Protein AF-A0A8T7LYL8-F1 (afdb_monomer)

pLDDT: mean 77.2, std 14.33, range [41.78, 92.88]

Mean predicted aligned error: 16.52 Å

Secondary structure (DSSP, 8-state):
-----EEEE-TTT--EEEE-HHHHHHHHHTT--SPP-S-HHHHHHHHHHSS---S-----TT------EEEE-TTT--EEEESSPPPTTS----HHHHHHHHHHH------

Solvent-accessible surface area (backbone atoms only — not comparable to full-atom values): 7284 Å² total; per-residue (Å²): 131,90,63,64,72,39,78,45,63,14,76,84,78,65,48,76,36,76,48,38,31,70,59,51,51,53,28,60,76,69,69,48,84,73,76,81,58,54,35,70,64,60,51,48,52,44,48,75,69,47,97,71,68,90,71,90,73,100,71,77,91,80,66,74,81,78,65,64,38,81,45,60,14,71,85,79,66,47,82,36,72,38,84,55,84,87,54,96,89,56,86,48,58,37,72,70,56,42,55,53,52,47,69,75,73,51,93,79,83,83,132

Structure (mmCIF, N/CA/C/O backbone):
data_AF-A0A8T7LYL8-F1
#
_entry.id   AF-A0A8T7LYL8-F1
#
loop_
_atom_site.group_PDB
_atom_site.id
_atom_site.type_symbol
_atom_site.label_atom_id
_atom_site.label_alt_id
_atom_site.label_comp_id
_atom_site.label_asym_id
_atom_site.label_entity_id
_atom_site.label_seq_id
_atom_site.pdbx_PDB_ins_code
_atom_site.Cartn_x
_atom_site.Cartn_y
_atom_site.Cartn_z
_atom_site.occupancy
_atom_site.B_iso_or_equiv
_atom_site.auth_seq_id
_atom_site.auth_comp_id
_atom_site.auth_asym_id
_atom_site.auth_atom_id
_atom_site.pdbx_PDB_model_num
ATOM 1 N N . MET A 1 1 ? 27.681 -20.430 -1.159 1.00 57.41 1 MET A N 1
ATOM 2 C CA . MET A 1 1 ? 27.554 -19.773 -2.475 1.00 57.41 1 MET A CA 1
ATOM 3 C C . MET A 1 1 ? 28.310 -18.461 -2.403 1.00 57.41 1 MET A C 1
ATOM 5 O O . MET A 1 1 ? 28.04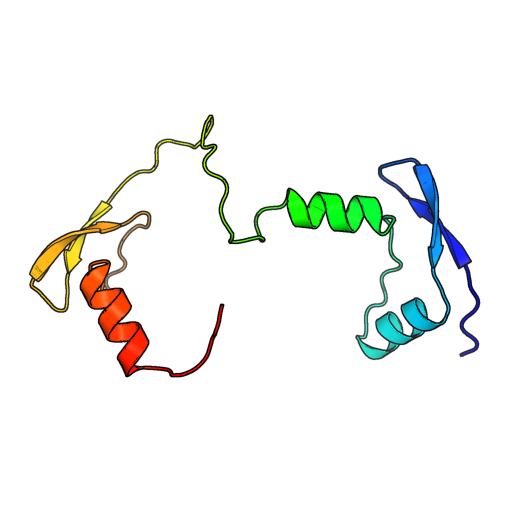7 -17.706 -1.479 1.00 57.41 1 MET A O 1
ATOM 9 N N . SER A 1 2 ? 29.275 -18.220 -3.289 1.00 69.81 2 SER A N 1
ATOM 10 C CA . SER A 1 2 ? 29.909 -16.905 -3.426 1.00 69.81 2 SER A CA 1
ATOM 11 C C . SER A 1 2 ? 28.918 -15.974 -4.119 1.00 69.81 2 SER A C 1
ATOM 13 O O . SER A 1 2 ? 28.571 -16.193 -5.278 1.00 69.81 2 SER A O 1
ATOM 15 N N . PHE A 1 3 ? 28.398 -14.996 -3.387 1.00 75.81 3 PHE A N 1
ATOM 16 C CA . PHE A 1 3 ? 27.557 -13.958 -3.964 1.00 75.81 3 PHE A CA 1
ATOM 17 C C . PHE A 1 3 ? 28.478 -12.851 -4.473 1.00 75.81 3 PHE A C 1
ATOM 19 O O . PHE A 1 3 ? 29.261 -12.296 -3.707 1.00 75.81 3 PHE A O 1
ATOM 26 N N . GLU A 1 4 ? 28.428 -12.579 -5.771 1.00 81.38 4 GLU A N 1
ATOM 27 C CA . GLU A 1 4 ? 29.231 -11.541 -6.421 1.00 81.38 4 GLU A CA 1
ATOM 28 C C . GLU A 1 4 ? 28.330 -10.382 -6.824 1.00 81.38 4 GLU A C 1
ATOM 30 O O . GLU A 1 4 ? 27.187 -10.592 -7.237 1.00 81.38 4 GLU A O 1
ATOM 35 N N . ASP A 1 5 ? 28.841 -9.158 -6.732 1.00 86.25 5 ASP A N 1
ATOM 36 C CA . ASP A 1 5 ? 28.095 -7.978 -7.147 1.00 86.25 5 ASP A CA 1
ATOM 37 C C . ASP A 1 5 ? 27.798 -8.044 -8.648 1.00 86.25 5 ASP A C 1
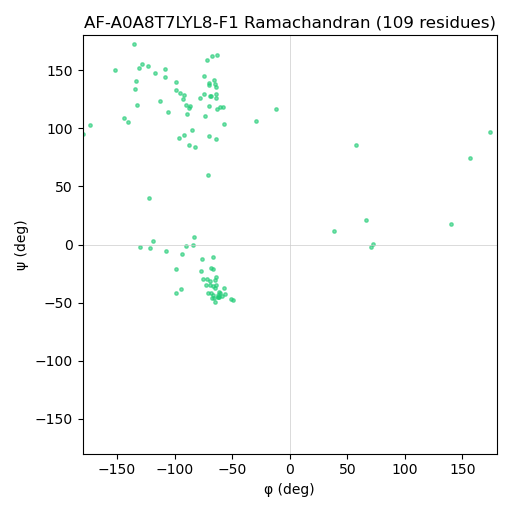ATOM 39 O O . ASP A 1 5 ? 28.698 -8.031 -9.489 1.00 86.25 5 ASP A O 1
ATOM 43 N N . LYS A 1 6 ? 26.512 -8.103 -8.997 1.00 85.81 6 LYS A N 1
ATOM 44 C CA . LYS A 1 6 ? 26.070 -8.222 -10.385 1.00 85.81 6 LYS A CA 1
ATOM 45 C C . LYS A 1 6 ? 25.357 -6.964 -10.833 1.00 85.81 6 LYS A C 1
ATOM 47 O O . LYS A 1 6 ?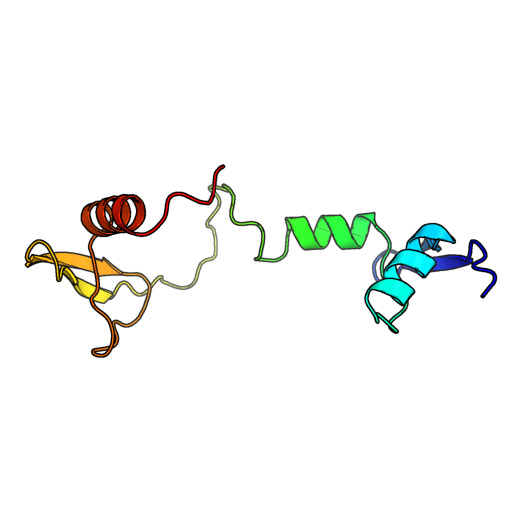 24.341 -6.582 -10.263 1.00 85.81 6 LYS A O 1
ATOM 52 N N . THR A 1 7 ? 25.821 -6.346 -11.906 1.00 88.56 7 THR A N 1
ATOM 53 C CA . THR A 1 7 ? 25.096 -5.254 -12.558 1.00 88.56 7 THR A CA 1
ATOM 54 C C . THR A 1 7 ? 23.948 -5.801 -13.407 1.00 88.56 7 THR A C 1
ATOM 56 O O . THR A 1 7 ? 24.130 -6.673 -14.256 1.00 88.56 7 THR A O 1
ATOM 59 N N . LEU A 1 8 ? 22.740 -5.295 -13.163 1.00 89.06 8 LEU A N 1
ATOM 60 C CA . LEU A 1 8 ? 21.509 -5.648 -13.869 1.00 89.06 8 LEU A CA 1
ATOM 61 C C . LEU A 1 8 ? 20.872 -4.400 -14.475 1.00 89.06 8 LEU A C 1
ATOM 63 O O . LEU A 1 8 ? 21.034 -3.296 -13.962 1.00 89.06 8 LEU A O 1
ATOM 67 N N . GLN A 1 9 ? 20.100 -4.577 -15.544 1.00 91.00 9 GLN A N 1
ATOM 68 C CA . GLN A 1 9 ? 19.374 -3.483 -16.178 1.00 91.00 9 GLN A CA 1
ATOM 69 C C . GLN A 1 9 ? 17.934 -3.412 -15.662 1.00 91.00 9 GLN A C 1
ATOM 71 O O . GLN A 1 9 ? 17.210 -4.409 -15.633 1.00 91.00 9 GLN A O 1
ATOM 76 N N . CYS A 1 10 ? 17.497 -2.223 -15.253 1.00 90.94 10 CYS A N 1
ATOM 77 C CA . CYS A 1 10 ? 16.118 -1.993 -14.851 1.00 90.94 10 CYS A CA 1
ATOM 78 C C . CYS A 1 10 ? 15.183 -2.100 -16.060 1.00 90.94 10 CYS A C 1
ATOM 80 O O . CYS A 1 10 ? 15.348 -1.379 -17.040 1.00 90.94 10 CYS A O 1
ATOM 82 N N . ARG A 1 11 ? 14.136 -2.924 -15.959 1.00 88.38 11 ARG A N 1
ATOM 83 C CA . ARG A 1 11 ? 13.139 -3.082 -17.029 1.00 88.38 11 ARG A CA 1
ATOM 84 C C . ARG A 1 11 ? 12.284 -1.830 -17.279 1.00 88.38 11 ARG A C 1
ATOM 86 O O . ARG A 1 11 ? 11.682 -1.727 -18.338 1.00 88.38 11 ARG A O 1
ATOM 93 N N . GLU A 1 12 ? 12.188 -0.910 -16.317 1.00 84.56 12 GLU A N 1
ATOM 94 C CA . GLU A 1 12 ? 11.308 0.267 -16.438 1.00 84.56 12 GLU A CA 1
ATOM 95 C C . GLU A 1 12 ? 12.036 1.537 -16.868 1.00 84.56 12 GLU A C 1
ATOM 97 O O . GLU A 1 12 ? 11.522 2.258 -17.714 1.00 84.56 12 GLU A O 1
ATOM 102 N N . CYS A 1 13 ? 13.228 1.808 -16.335 1.00 89.31 13 CYS A N 1
ATOM 103 C CA . CYS A 1 13 ? 13.997 3.000 -16.705 1.00 89.31 13 CYS A CA 1
ATOM 104 C C . CYS A 1 13 ? 15.228 2.703 -17.572 1.00 89.31 13 CYS A C 1
ATOM 106 O O . CYS A 1 13 ? 15.909 3.634 -17.983 1.00 89.31 13 CYS A O 1
ATOM 108 N N . GLY A 1 14 ? 15.563 1.431 -17.816 1.00 87.50 14 GLY A N 1
ATOM 109 C CA . GLY A 1 14 ? 16.751 1.043 -18.582 1.00 87.50 14 GLY A CA 1
ATOM 110 C C . GLY A 1 14 ? 18.087 1.287 -17.871 1.00 87.50 14 GLY A C 1
ATOM 111 O O . GLY A 1 14 ? 19.124 0.927 -18.422 1.00 87.50 14 GLY A O 1
ATOM 112 N N . ALA A 1 15 ? 18.082 1.861 -16.662 1.00 87.44 15 ALA A N 1
ATOM 113 C CA . ALA A 1 15 ? 19.294 2.145 -15.901 1.00 87.44 15 ALA A CA 1
ATOM 114 C C . ALA A 1 15 ? 19.955 0.862 -15.381 1.00 87.44 15 ALA A C 1
ATOM 116 O O . ALA A 1 15 ? 19.277 -0.045 -14.882 1.00 87.44 15 ALA A O 1
ATOM 117 N N . SER A 1 16 ? 21.283 0.818 -15.450 1.00 89.75 16 SER A N 1
ATOM 118 C CA . SER A 1 16 ? 22.092 -0.221 -14.817 1.00 89.75 16 SER A CA 1
ATOM 119 C C . SER A 1 16 ? 22.141 0.007 -13.307 1.00 89.75 16 SER A C 1
ATOM 121 O O . SER A 1 16 ? 22.445 1.108 -12.855 1.00 89.75 16 SER A O 1
ATOM 123 N N . PHE A 1 17 ? 21.848 -1.023 -12.519 1.00 89.69 17 PHE A N 1
ATOM 124 C CA . PHE A 1 17 ? 21.945 -0.992 -11.062 1.00 89.69 17 PHE A CA 1
ATOM 125 C C . PHE A 1 17 ? 22.718 -2.206 -10.548 1.00 89.69 17 PHE A C 1
ATOM 127 O O . PHE A 1 17 ? 22.713 -3.267 -11.171 1.00 89.69 17 PHE A O 1
ATOM 134 N N . THR A 1 18 ? 23.373 -2.053 -9.401 1.00 90.44 18 THR A N 1
ATOM 135 C CA . THR A 1 18 ? 24.180 -3.114 -8.792 1.00 90.44 18 THR A CA 1
ATOM 136 C C . THR A 1 18 ? 23.323 -3.959 -7.858 1.00 90.44 18 THR A C 1
ATOM 138 O O . THR A 1 18 ? 22.757 -3.452 -6.890 1.00 90.44 18 THR A O 1
ATOM 141 N N . TRP A 1 19 ? 23.223 -5.252 -8.147 1.00 87.88 19 TRP A N 1
ATOM 142 C CA . TRP A 1 19 ? 22.655 -6.262 -7.267 1.00 87.88 19 TRP A CA 1
ATOM 143 C C . TRP A 1 19 ? 23.775 -6.870 -6.430 1.00 87.88 19 TRP A C 1
ATOM 145 O O . TRP A 1 19 ? 24.500 -7.761 -6.878 1.00 87.88 19 TRP A O 1
ATOM 155 N N . THR A 1 20 ? 23.948 -6.314 -5.235 1.00 89.38 20 THR A N 1
ATOM 156 C CA . THR A 1 20 ? 25.091 -6.620 -4.378 1.00 89.38 20 THR A CA 1
ATOM 157 C C . THR A 1 20 ? 25.012 -8.013 -3.767 1.00 89.38 20 THR A C 1
ATOM 159 O O . THR A 1 20 ? 23.925 -8.586 -3.630 1.00 89.38 20 THR A O 1
ATOM 162 N N . ALA A 1 21 ? 26.162 -8.532 -3.344 1.00 86.50 21 ALA A N 1
ATOM 163 C CA . ALA A 1 21 ? 26.274 -9.804 -2.638 1.00 86.50 21 ALA A CA 1
ATOM 164 C C . ALA A 1 21 ? 25.309 -9.895 -1.438 1.00 86.50 21 ALA A C 1
ATOM 166 O O . ALA A 1 21 ? 24.531 -10.841 -1.337 1.00 86.50 21 ALA A O 1
ATOM 167 N N . GLY A 1 22 ? 25.256 -8.850 -0.602 1.00 84.94 22 GLY A N 1
ATOM 168 C CA . GLY A 1 22 ? 24.351 -8.799 0.553 1.00 84.94 22 GLY A CA 1
ATOM 169 C C . GLY A 1 22 ? 22.862 -8.787 0.184 1.00 84.94 22 GLY A C 1
ATOM 170 O O . GLY A 1 22 ? 22.025 -9.324 0.912 1.00 84.94 22 GLY A O 1
ATOM 171 N N . GLU A 1 23 ? 22.500 -8.221 -0.972 1.00 83.69 23 GLU A N 1
ATOM 172 C CA . GLU A 1 23 ? 21.116 -8.241 -1.456 1.00 83.69 23 GLU A CA 1
ATOM 173 C C . GLU A 1 23 ? 20.746 -9.631 -2.010 1.00 83.69 23 GLU A C 1
ATOM 175 O O . GLU A 1 23 ? 19.601 -10.059 -1.879 1.00 83.69 23 GLU A O 1
ATOM 180 N N . GLN A 1 24 ? 21.708 -10.385 -2.551 1.00 83.00 24 GLN A N 1
ATOM 181 C CA . GLN A 1 24 ? 21.519 -11.789 -2.938 1.00 83.00 24 GLN A CA 1
ATOM 182 C C . GLN A 1 24 ? 21.388 -12.712 -1.721 1.00 83.00 24 GLN A C 1
ATOM 184 O O . GLN A 1 24 ? 20.502 -13.568 -1.699 1.00 83.00 24 GLN A O 1
ATOM 189 N N . GLU A 1 25 ? 22.201 -12.499 -0.683 1.00 84.69 25 GLU A N 1
ATOM 190 C CA . GLU A 1 25 ? 22.100 -13.220 0.591 1.00 84.69 25 GLU A CA 1
ATOM 191 C C . GLU A 1 25 ? 20.724 -13.032 1.231 1.00 84.69 25 GLU A C 1
ATOM 193 O O . GLU A 1 25 ? 20.090 -14.0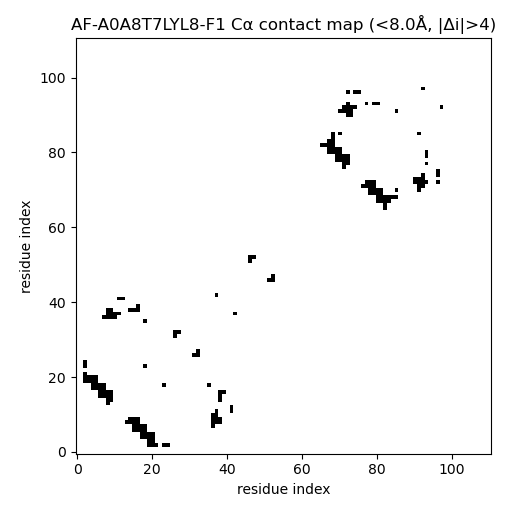01 1.655 1.00 84.69 25 GLU A O 1
ATOM 198 N N . PHE A 1 26 ? 20.213 -11.797 1.233 1.00 83.81 26 PHE A N 1
ATOM 199 C CA . PHE A 1 26 ? 18.873 -11.502 1.732 1.00 83.81 26 PHE A CA 1
ATOM 200 C C . PHE A 1 26 ? 17.786 -12.250 0.946 1.00 83.81 26 PHE A C 1
ATOM 202 O O . PHE A 1 26 ? 16.848 -12.790 1.538 1.00 83.81 26 PHE A O 1
ATOM 209 N N . TYR A 1 27 ? 17.905 -12.312 -0.384 1.00 84.12 27 TYR A N 1
ATOM 210 C CA . TYR A 1 27 ? 16.952 -13.033 -1.232 1.00 84.12 27 TYR A CA 1
ATOM 211 C C . TYR A 1 27 ? 17.011 -14.543 -0.975 1.00 84.12 27 TYR A C 1
ATOM 213 O O . TYR A 1 27 ? 15.963 -15.165 -0.790 1.00 84.12 27 TYR A O 1
ATOM 221 N N . ALA A 1 28 ? 18.213 -15.113 -0.857 1.00 82.38 28 ALA A N 1
ATOM 222 C CA . ALA A 1 28 ? 18.412 -16.521 -0.526 1.00 82.38 28 ALA A CA 1
ATOM 223 C C . ALA A 1 28 ? 17.825 -16.880 0.851 1.00 82.38 28 ALA A C 1
ATOM 225 O O . ALA A 1 28 ? 17.088 -17.859 0.965 1.00 82.38 28 ALA A O 1
ATOM 226 N N . GLN A 1 29 ? 18.061 -16.056 1.880 1.00 82.44 29 GLN A N 1
ATOM 227 C CA . GLN A 1 29 ? 17.507 -16.269 3.224 1.00 82.44 29 GLN A CA 1
ATOM 228 C C . GLN A 1 29 ? 15.978 -16.187 3.264 1.00 82.44 29 GLN A C 1
ATOM 230 O O . GLN A 1 29 ? 15.334 -16.892 4.038 1.00 82.44 29 GLN A O 1
ATOM 235 N N . LYS A 1 30 ? 15.377 -15.320 2.444 1.00 82.25 30 LYS A N 1
ATOM 236 C CA . LYS A 1 30 ? 13.918 -15.171 2.363 1.00 82.25 30 LYS A CA 1
ATOM 237 C C . LYS A 1 30 ? 13.254 -16.194 1.434 1.00 82.25 30 LYS A C 1
ATOM 239 O O . LYS A 1 30 ? 12.035 -16.149 1.288 1.00 82.25 30 LYS A O 1
ATOM 244 N N . GLY A 1 31 ? 14.021 -17.089 0.803 1.00 81.62 31 GLY A N 1
ATOM 245 C CA . GLY A 1 31 ? 13.508 -18.033 -0.195 1.00 81.62 31 GLY A CA 1
ATOM 246 C C . GLY A 1 31 ? 13.018 -17.351 -1.479 1.00 81.62 31 GLY A C 1
ATOM 247 O O . GLY A 1 31 ? 12.208 -17.912 -2.216 1.00 81.62 31 GLY A O 1
ATOM 248 N N . LEU A 1 32 ? 13.471 -16.124 -1.750 1.00 79.88 32 LEU A N 1
ATOM 249 C CA . LEU A 1 32 ? 13.123 -15.368 -2.947 1.00 79.88 32 LEU A CA 1
ATOM 250 C C . LEU A 1 32 ? 14.058 -15.770 -4.089 1.00 79.88 32 LEU A C 1
ATOM 252 O O . LEU A 1 32 ? 15.165 -15.263 -4.225 1.00 79.88 32 LEU A O 1
ATOM 256 N N . VAL A 1 33 ? 13.565 -16.658 -4.948 1.00 76.44 33 VAL A N 1
ATOM 257 C CA . VAL A 1 33 ? 14.274 -17.124 -6.154 1.00 76.44 33 VAL A CA 1
ATOM 258 C C . VAL A 1 33 ? 14.256 -16.109 -7.305 1.00 76.44 33 VAL A C 1
ATOM 260 O O . VAL A 1 33 ? 14.975 -16.259 -8.288 1.00 76.44 33 VAL A O 1
ATOM 263 N N . ASN A 1 34 ? 13.421 -15.071 -7.202 1.00 81.50 34 ASN A N 1
ATOM 264 C CA . ASN A 1 34 ? 13.220 -14.093 -8.266 1.00 81.50 34 ASN A CA 1
ATOM 265 C C . ASN A 1 34 ? 14.232 -12.951 -8.172 1.00 81.50 34 ASN A C 1
ATOM 267 O O . ASN A 1 34 ? 14.205 -12.173 -7.223 1.00 81.50 34 ASN A O 1
ATOM 271 N N . ILE A 1 35 ? 15.067 -12.812 -9.198 1.00 81.38 35 ILE A N 1
ATOM 272 C CA . ILE A 1 35 ? 16.043 -11.725 -9.325 1.00 81.38 35 ILE A CA 1
ATOM 273 C C . ILE A 1 35 ? 15.312 -10.374 -9.461 1.00 81.38 35 ILE A C 1
ATOM 275 O O . ILE A 1 35 ? 14.331 -10.288 -10.213 1.00 81.38 35 ILE A O 1
ATOM 279 N N . PRO A 1 36 ? 15.772 -9.292 -8.799 1.00 83.75 36 PRO A N 1
ATOM 280 C CA . PRO A 1 36 ? 15.157 -7.979 -8.946 1.00 83.75 36 PRO A CA 1
ATOM 281 C C . PRO A 1 36 ? 15.170 -7.524 -10.412 1.00 83.75 36 PRO A C 1
ATOM 283 O O . PRO A 1 36 ? 16.224 -7.328 -11.003 1.00 83.75 36 PRO A O 1
ATOM 286 N N . SER A 1 37 ? 13.996 -7.308 -11.011 1.00 85.19 37 SER A N 1
ATOM 287 C CA . SER A 1 37 ? 13.887 -6.800 -12.395 1.00 85.19 37 SER A CA 1
ATOM 288 C C . SER A 1 37 ? 13.840 -5.268 -12.486 1.00 85.19 37 SER A C 1
ATOM 290 O O . SER A 1 37 ? 13.711 -4.701 -13.572 1.00 85.19 37 SER A O 1
ATOM 292 N N . ARG A 1 38 ? 13.866 -4.581 -11.340 1.00 88.75 38 ARG A N 1
ATOM 293 C CA . ARG A 1 38 ? 13.748 -3.123 -11.220 1.00 88.75 38 ARG A CA 1
ATOM 294 C C . ARG A 1 38 ? 14.815 -2.589 -10.272 1.00 88.75 38 ARG A C 1
ATOM 296 O O . ARG A 1 38 ? 15.039 -3.175 -9.206 1.00 88.75 38 ARG A O 1
ATOM 303 N N . CYS A 1 39 ? 15.389 -1.440 -10.617 1.00 89.44 39 CYS A N 1
ATOM 304 C CA . CYS A 1 39 ? 16.298 -0.725 -9.730 1.00 89.44 39 CYS A CA 1
ATOM 305 C C . CYS A 1 39 ? 15.583 -0.268 -8.448 1.00 89.44 39 CYS A C 1
ATOM 307 O O . CYS A 1 39 ? 14.348 -0.233 -8.360 1.00 89.44 39 CYS A O 1
ATOM 309 N N . THR A 1 40 ? 16.377 0.065 -7.436 1.00 84.44 40 THR A N 1
ATOM 310 C CA . THR A 1 40 ? 15.904 0.550 -6.136 1.00 84.44 40 THR A CA 1
ATOM 311 C C . THR A 1 40 ? 15.031 1.794 -6.275 1.00 84.44 40 THR A C 1
ATOM 313 O O . THR A 1 40 ? 14.010 1.873 -5.597 1.00 84.44 40 THR A O 1
ATOM 316 N N . ASP A 1 41 ? 15.348 2.708 -7.193 1.00 84.81 41 ASP A N 1
ATOM 317 C CA . ASP A 1 41 ? 14.561 3.923 -7.427 1.00 84.81 41 ASP A CA 1
ATOM 318 C C . ASP A 1 41 ? 13.187 3.625 -8.023 1.00 84.81 41 ASP A C 1
ATOM 320 O O . ASP A 1 41 ? 12.185 4.093 -7.492 1.00 84.81 41 ASP A O 1
ATOM 324 N N . CYS A 1 42 ? 13.091 2.762 -9.041 1.00 86.19 42 CYS A N 1
ATOM 325 C CA . CYS A 1 42 ? 11.794 2.337 -9.582 1.00 86.19 42 CYS A CA 1
ATOM 326 C C . CYS A 1 42 ? 10.979 1.536 -8.552 1.00 86.19 42 CYS A C 1
ATOM 328 O O . CYS A 1 42 ? 9.762 1.702 -8.457 1.00 86.19 42 CYS A O 1
ATOM 330 N N . ARG A 1 43 ? 11.633 0.696 -7.732 1.00 82.50 43 ARG A N 1
ATOM 331 C CA . ARG A 1 43 ? 10.977 -0.005 -6.612 1.00 82.50 43 ARG A CA 1
ATOM 332 C C . ARG A 1 43 ? 10.435 0.982 -5.572 1.00 82.50 43 ARG A C 1
ATOM 334 O O . ARG A 1 43 ? 9.294 0.829 -5.137 1.00 82.50 43 ARG A O 1
ATOM 341 N N . LYS A 1 44 ? 11.220 1.998 -5.195 1.00 81.62 44 LYS A N 1
ATOM 342 C CA . LYS A 1 44 ? 10.819 3.061 -4.260 1.00 81.62 44 LYS A CA 1
ATOM 343 C C . LYS A 1 44 ? 9.695 3.915 -4.837 1.00 81.62 44 LYS A C 1
ATOM 345 O O . LYS A 1 44 ? 8.676 4.063 -4.177 1.00 81.62 44 LYS A O 1
ATOM 350 N N . ALA A 1 45 ? 9.828 4.391 -6.073 1.00 80.06 45 ALA A N 1
ATOM 351 C CA . ALA A 1 45 ? 8.815 5.187 -6.757 1.00 80.06 45 ALA A CA 1
ATOM 352 C C . ALA A 1 45 ? 7.474 4.450 -6.815 1.00 80.06 45 ALA A C 1
ATOM 354 O O . ALA A 1 45 ? 6.440 5.035 -6.512 1.00 80.06 45 ALA A O 1
ATOM 355 N N . ARG A 1 46 ? 7.484 3.142 -7.104 1.00 73.69 46 ARG A N 1
ATOM 356 C CA . ARG A 1 46 ? 6.268 2.323 -7.097 1.00 73.69 46 ARG A CA 1
ATOM 357 C C . ARG A 1 46 ? 5.728 2.042 -5.700 1.00 73.69 46 ARG A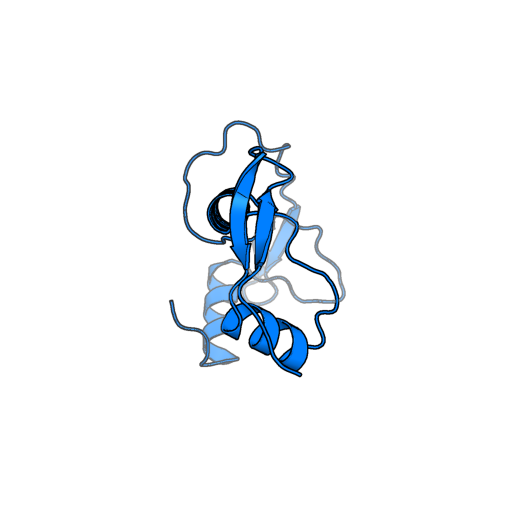 C 1
ATOM 359 O O . ARG A 1 46 ? 4.524 1.893 -5.549 1.00 73.69 46 ARG A O 1
ATOM 366 N N . ARG A 1 47 ? 6.575 1.977 -4.674 1.00 69.69 47 ARG A N 1
ATOM 367 C CA . ARG A 1 47 ? 6.103 1.937 -3.283 1.00 69.69 47 ARG A CA 1
ATOM 368 C C . ARG A 1 47 ? 5.430 3.256 -2.892 1.00 69.69 47 ARG A C 1
ATOM 370 O O . ARG A 1 47 ? 4.441 3.224 -2.169 1.00 69.69 47 ARG A O 1
ATOM 377 N N . SER A 1 48 ? 5.932 4.381 -3.398 1.00 60.16 48 SER A N 1
ATOM 378 C CA . SER A 1 48 ? 5.352 5.709 -3.180 1.00 60.16 48 SER A CA 1
ATOM 379 C C . SER A 1 48 ? 4.047 5.924 -3.953 1.00 60.16 48 SER A C 1
ATOM 381 O O . SER A 1 48 ? 3.149 6.582 -3.442 1.00 60.16 48 SER A O 1
ATOM 383 N N . THR A 1 49 ? 3.909 5.367 -5.161 1.00 59.44 49 THR A N 1
ATOM 384 C CA . THR A 1 49 ? 2.716 5.555 -6.015 1.00 59.44 49 THR A CA 1
ATOM 385 C C . THR A 1 49 ? 1.709 4.407 -5.951 1.00 59.44 49 THR A C 1
ATOM 387 O O . THR A 1 49 ? 0.541 4.579 -6.287 1.00 59.44 49 THR A O 1
ATOM 390 N N . GLY A 1 50 ? 2.130 3.220 -5.526 1.00 51.97 50 GLY A N 1
ATOM 391 C CA . GLY A 1 50 ? 1.316 2.015 -5.509 1.00 51.97 50 GLY A CA 1
ATOM 392 C C . GLY A 1 50 ? 0.684 1.779 -4.150 1.00 51.97 50 GLY A C 1
ATOM 393 O O . GLY A 1 50 ? 1.292 1.107 -3.329 1.00 51.97 50 GLY A O 1
ATOM 394 N N . ASN A 1 51 ? -0.532 2.301 -3.953 1.00 56.75 51 ASN A N 1
ATOM 395 C CA . ASN A 1 51 ? -1.679 1.750 -3.200 1.00 56.75 51 ASN A CA 1
ATOM 396 C C . ASN A 1 51 ? -1.481 0.986 -1.864 1.00 56.75 51 ASN A C 1
ATOM 398 O O . ASN A 1 51 ? -2.437 0.393 -1.371 1.00 56.75 51 ASN A O 1
ATOM 402 N N . PHE A 1 52 ? -0.305 1.012 -1.242 1.00 53.62 52 PHE A N 1
ATOM 403 C CA . PHE A 1 52 ? -0.004 0.351 0.033 1.00 53.62 52 PHE A CA 1
ATOM 404 C C . PHE A 1 52 ? 0.674 1.282 1.045 1.00 53.62 52 PHE A C 1
ATOM 406 O O . PHE A 1 52 ? 0.902 0.885 2.185 1.00 53.62 52 PHE A O 1
ATOM 413 N N . ALA A 1 53 ? 0.947 2.535 0.670 1.00 52.91 53 ALA A N 1
ATOM 414 C CA . ALA A 1 53 ? 1.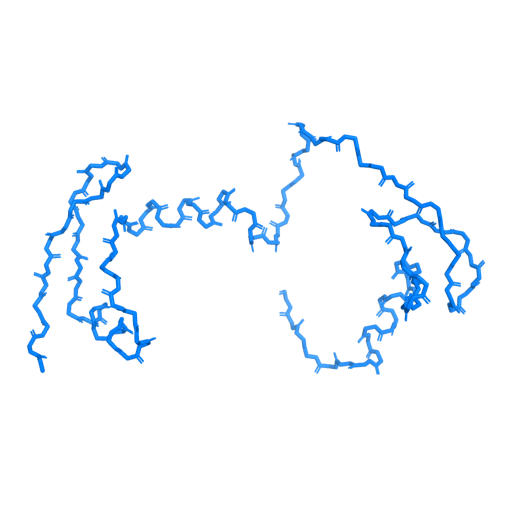279 3.596 1.610 1.00 52.91 53 ALA A CA 1
ATOM 415 C C . ALA A 1 53 ? -0.020 4.254 2.096 1.00 52.91 53 ALA A C 1
ATOM 417 O O . ALA A 1 53 ? -0.510 5.241 1.548 1.00 52.91 53 ALA A O 1
ATOM 418 N N . SER A 1 54 ? -0.612 3.668 3.134 1.00 63.62 54 SER A N 1
ATOM 419 C CA . SER A 1 54 ? -1.511 4.408 4.010 1.00 63.62 54 SER A CA 1
ATOM 420 C C . SER A 1 54 ? -0.708 5.502 4.708 1.00 63.62 54 SER A C 1
ATOM 422 O O . SER A 1 54 ? -0.160 5.254 5.772 1.00 63.62 54 SER A O 1
ATOM 424 N N . SER A 1 55 ? -0.645 6.698 4.126 1.00 60.16 55 SER A N 1
ATOM 425 C CA . SER A 1 55 ? -0.370 7.929 4.874 1.00 60.16 55 SER A CA 1
ATOM 426 C C . SER A 1 55 ? -0.521 9.152 3.972 1.00 60.16 55 SER A C 1
ATOM 428 O O . SER A 1 55 ? 0.362 9.477 3.189 1.00 60.16 55 SER A O 1
ATOM 430 N N . ASN A 1 56 ? -1.653 9.834 4.140 1.00 62.25 56 ASN A N 1
ATOM 431 C CA . ASN A 1 56 ? -1.793 11.278 3.974 1.00 62.25 56 ASN A CA 1
ATOM 432 C C . ASN A 1 56 ? -1.396 11.878 2.605 1.00 62.25 56 ASN A C 1
ATOM 434 O O . ASN A 1 56 ? -0.306 12.406 2.416 1.00 62.25 56 ASN A O 1
ATOM 438 N N . SER A 1 57 ? -2.325 11.873 1.647 1.00 48.72 57 SER A N 1
ATOM 439 C CA . SER A 1 57 ? -2.305 12.845 0.548 1.00 48.72 57 SER A CA 1
ATOM 440 C C . SER A 1 57 ? -3.730 13.225 0.177 1.00 48.72 57 SER A C 1
ATOM 442 O O . SER A 1 57 ? -4.533 12.431 -0.320 1.00 48.72 57 SER A O 1
ATOM 444 N N . SER A 1 58 ? -4.042 14.460 0.532 1.00 55.56 58 SER A N 1
ATOM 445 C CA . SER A 1 58 ? -5.240 15.230 0.246 1.00 55.56 58 SER A CA 1
ATOM 446 C C . SER A 1 58 ? -5.298 15.620 -1.231 1.00 55.56 58 SER A C 1
ATOM 448 O O . SER A 1 58 ? -5.341 16.797 -1.552 1.00 55.56 58 SER A O 1
ATOM 450 N N . ASP A 1 59 ? -5.304 14.637 -2.129 1.00 50.84 59 ASP A N 1
ATOM 451 C CA . ASP A 1 59 ? -5.632 14.874 -3.533 1.00 50.84 59 ASP A CA 1
ATOM 452 C C . ASP A 1 59 ? -6.474 13.704 -4.052 1.00 50.84 59 ASP A C 1
ATOM 454 O O . ASP A 1 59 ? -6.033 12.558 -4.155 1.00 50.84 59 ASP A O 1
ATOM 458 N N . ARG A 1 60 ? -7.775 13.951 -4.215 1.00 52.59 60 ARG A N 1
ATOM 459 C CA . ARG A 1 60 ? -8.790 12.941 -4.568 1.00 52.59 60 ARG A CA 1
ATOM 460 C C . ARG A 1 60 ? -9.511 13.336 -5.853 1.00 52.59 60 ARG A C 1
ATOM 462 O O . ARG A 1 60 ? -10.715 13.120 -5.975 1.00 52.59 60 ARG A O 1
ATOM 469 N N . SER A 1 61 ? -8.766 13.863 -6.810 1.00 55.00 61 SER A N 1
ATOM 470 C CA . SER A 1 61 ? -9.247 14.201 -8.147 1.00 55.00 61 SER A CA 1
ATOM 471 C C . SER A 1 61 ? -9.240 12.939 -9.018 1.00 55.00 61 SER A C 1
ATOM 473 O O . SER A 1 61 ? -8.265 12.647 -9.697 1.00 55.00 61 SER A O 1
ATOM 475 N N . GLY A 1 62 ? -10.294 12.121 -8.929 1.00 56.31 62 GLY A N 1
ATOM 476 C CA . GLY A 1 62 ? -10.458 10.942 -9.802 1.00 56.31 62 GLY A CA 1
ATOM 477 C C . GLY A 1 62 ? -10.999 9.676 -9.137 1.00 56.31 62 GLY A C 1
ATOM 478 O O . GLY A 1 62 ? -10.841 8.577 -9.665 1.00 56.31 62 GLY A O 1
ATOM 479 N N . ARG A 1 63 ? -11.616 9.778 -7.956 1.00 53.72 63 ARG A N 1
ATOM 480 C CA . ARG A 1 63 ? -12.154 8.601 -7.273 1.00 53.72 63 ARG A CA 1
ATOM 481 C C . ARG A 1 63 ? -13.595 8.359 -7.710 1.00 53.72 63 ARG A C 1
ATOM 483 O O . ARG A 1 63 ? -14.462 9.126 -7.312 1.00 53.72 63 ARG A O 1
ATOM 490 N N . SER A 1 64 ? -13.806 7.258 -8.438 1.00 57.72 64 SER A N 1
ATOM 491 C CA . SER A 1 64 ? -15.030 6.440 -8.421 1.00 57.72 64 SER A CA 1
ATOM 492 C C . SER A 1 64 ? -15.941 6.830 -7.259 1.00 57.72 64 SER A C 1
ATOM 494 O O . SER A 1 64 ? -15.520 6.684 -6.104 1.00 57.72 64 SER A O 1
ATOM 496 N N . GLU A 1 65 ? -17.138 7.324 -7.584 1.00 59.62 65 GLU A N 1
ATOM 497 C CA . GLU A 1 65 ? -18.239 7.650 -6.672 1.00 59.62 65 GLU A CA 1
ATOM 498 C C . GLU A 1 65 ? -18.176 6.722 -5.450 1.00 59.62 65 GLU A C 1
ATOM 500 O O . GLU A 1 65 ? -18.378 5.510 -5.563 1.00 59.62 65 GLU A O 1
ATOM 505 N N . ARG A 1 66 ? -17.751 7.232 -4.286 1.00 68.94 66 ARG A N 1
ATOM 506 C CA . ARG A 1 66 ? -17.676 6.400 -3.078 1.00 68.94 66 ARG A CA 1
ATOM 507 C C . ARG A 1 66 ? -19.105 6.111 -2.659 1.00 68.94 66 ARG A C 1
ATOM 509 O O . ARG A 1 66 ? -19.677 6.901 -1.912 1.00 68.94 66 ARG A O 1
ATOM 516 N N . VAL A 1 67 ? -19.659 4.992 -3.111 1.00 78.12 67 VAL A N 1
ATOM 517 C CA . VAL A 1 67 ? -20.962 4.537 -2.636 1.00 78.12 67 VAL A CA 1
ATOM 518 C C . VAL A 1 67 ? -20.849 4.316 -1.132 1.00 78.12 67 VAL A C 1
ATOM 520 O O . VAL A 1 67 ? -20.002 3.579 -0.626 1.00 78.12 67 VAL A O 1
ATOM 523 N N . ARG A 1 68 ? -21.651 5.088 -0.417 1.00 86.56 68 ARG A N 1
ATOM 524 C CA . ARG A 1 68 ? -21.658 5.211 1.029 1.00 86.56 68 ARG A CA 1
ATOM 525 C C . ARG A 1 68 ? -22.893 4.462 1.522 1.00 86.56 68 ARG A C 1
ATOM 527 O O . ARG A 1 68 ? -24.007 4.867 1.212 1.00 86.56 68 ARG A O 1
ATOM 534 N N . HIS A 1 69 ? -22.703 3.365 2.254 1.00 86.62 69 HIS A N 1
ATOM 535 C CA . HIS A 1 69 ? -23.812 2.524 2.709 1.00 86.62 69 HIS A CA 1
ATOM 536 C C . HIS A 1 69 ? -24.279 2.950 4.106 1.00 86.62 69 HIS A C 1
ATOM 538 O O . HIS A 1 69 ? -23.445 3.007 5.020 1.00 86.62 69 HIS A O 1
ATOM 544 N N . PRO A 1 70 ? -25.575 3.262 4.296 1.00 89.75 70 PRO A N 1
ATOM 545 C CA . PRO A 1 70 ? -26.125 3.555 5.611 1.00 89.75 70 PRO A CA 1
ATOM 546 C C . PRO A 1 70 ? -26.183 2.278 6.453 1.00 89.75 70 PRO A C 1
ATOM 548 O O . PRO A 1 70 ? -26.556 1.209 5.973 1.00 89.75 70 PRO A O 1
ATOM 551 N N . VAL A 1 71 ? -25.797 2.390 7.718 1.00 91.25 71 VAL A N 1
ATOM 552 C CA . VAL A 1 71 ? -25.751 1.277 8.666 1.00 91.25 71 VAL A CA 1
ATOM 553 C C . VAL A 1 71 ? -25.950 1.793 10.085 1.00 91.25 71 VAL A C 1
ATOM 555 O O . VAL A 1 71 ? -25.576 2.919 10.411 1.00 91.25 71 VAL A O 1
ATOM 558 N N . THR A 1 72 ? -26.532 0.968 10.945 1.00 92.88 72 THR A N 1
ATOM 559 C CA . THR A 1 72 ? -26.720 1.282 12.363 1.00 92.88 72 THR A CA 1
ATOM 560 C C . THR A 1 72 ? -25.529 0.773 13.171 1.00 92.88 72 THR A C 1
ATOM 562 O O . THR A 1 72 ? -25.146 -0.389 13.054 1.00 92.88 72 THR A O 1
ATOM 565 N N . CYS A 1 73 ? -24.933 1.636 13.996 1.00 91.81 73 CYS A N 1
ATOM 566 C CA . CYS A 1 73 ? -23.834 1.254 14.879 1.00 91.81 73 CYS A CA 1
ATOM 567 C C . CYS A 1 73 ? -24.302 0.224 15.918 1.00 91.81 73 CYS A C 1
ATOM 569 O O . CYS A 1 73 ? -25.222 0.500 16.686 1.00 91.81 73 CYS A O 1
ATOM 571 N N . ALA A 1 74 ? -23.611 -0.912 16.014 1.00 90.69 74 ALA A N 1
ATOM 572 C CA . ALA A 1 74 ? -23.948 -1.985 16.948 1.00 90.69 74 ALA A CA 1
ATOM 573 C C . ALA A 1 74 ? -23.716 -1.620 18.430 1.00 90.69 74 ALA A C 1
ATOM 575 O O . ALA A 1 74 ? -24.289 -2.249 19.310 1.00 90.69 74 ALA A O 1
ATOM 576 N N . SER A 1 75 ? -22.883 -0.611 18.720 1.00 89.75 75 SER A N 1
ATOM 577 C CA . SER A 1 75 ? -22.563 -0.197 20.098 1.00 89.75 75 SER A CA 1
ATOM 578 C C . SER A 1 75 ? -23.444 0.944 20.612 1.00 89.75 75 SER A C 1
ATOM 580 O O . SER A 1 75 ? -23.803 0.947 21.784 1.00 89.75 75 SER A O 1
ATOM 582 N N . CYS A 1 76 ? -23.780 1.923 19.766 1.00 91.75 76 CYS A N 1
ATOM 583 C CA . CYS A 1 76 ? -24.498 3.129 20.195 1.00 91.75 76 CYS A CA 1
ATOM 584 C C . CYS A 1 76 ? -25.840 3.355 19.488 1.00 91.75 76 CYS A C 1
ATOM 586 O O . CYS A 1 76 ? -26.514 4.336 19.786 1.00 91.75 76 CYS A O 1
ATOM 588 N N . GLY A 1 77 ? -26.214 2.509 18.522 1.00 90.00 77 GLY A N 1
ATOM 589 C CA . GLY A 1 77 ? -27.496 2.592 17.812 1.00 90.00 77 GLY A CA 1
ATOM 590 C C . GLY A 1 77 ? -27.633 3.757 16.825 1.00 90.00 77 GLY A C 1
ATOM 591 O O . GLY A 1 77 ? -28.670 3.895 16.184 1.00 90.00 77 GLY A O 1
ATOM 592 N N . L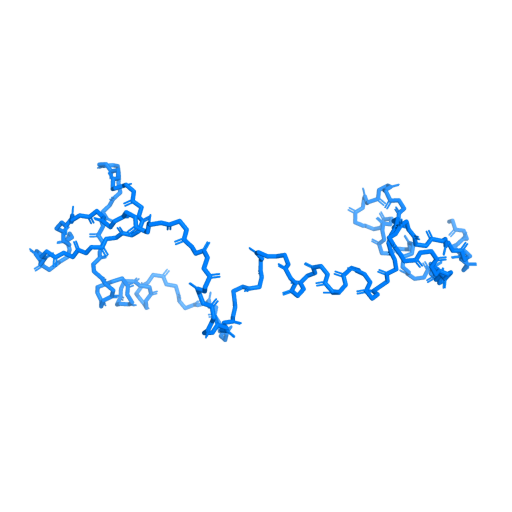YS A 1 78 ? -26.611 4.606 16.664 1.00 90.94 78 LYS A N 1
ATOM 593 C CA . LYS A 1 78 ? -26.659 5.749 15.737 1.00 90.94 78 LYS A CA 1
ATOM 594 C C . LYS A 1 78 ? -26.538 5.299 14.280 1.00 90.94 78 LYS A C 1
ATOM 596 O O . LYS A 1 78 ? -25.761 4.390 13.976 1.00 90.94 78 LYS A O 1
ATOM 601 N N . GLN A 1 79 ? -27.237 5.987 13.376 1.00 90.88 79 GLN A N 1
ATOM 602 C CA . GLN A 1 79 ? -27.028 5.831 11.936 1.00 90.88 79 GLN A CA 1
ATOM 603 C C . GLN A 1 79 ? -25.661 6.397 11.542 1.00 90.88 79 GLN A C 1
ATOM 605 O O . GLN A 1 79 ? -25.305 7.525 11.878 1.00 90.88 79 GLN A O 1
ATOM 610 N N . THR A 1 80 ? -24.875 5.594 10.839 1.00 89.38 80 THR A N 1
ATOM 611 C CA . THR A 1 80 ? -23.567 5.962 10.310 1.00 89.38 80 THR A CA 1
ATOM 612 C C . THR A 1 80 ? -23.437 5.474 8.874 1.00 89.38 80 THR A C 1
ATOM 614 O O . THR A 1 80 ? -24.310 4.783 8.348 1.00 89.38 80 THR A O 1
ATOM 617 N N . THR A 1 81 ? -22.364 5.873 8.202 1.00 88.38 81 THR A N 1
ATOM 618 C CA . THR A 1 81 ? -22.185 5.577 6.786 1.00 88.38 81 THR A CA 1
ATOM 619 C C . THR A 1 81 ? -20.794 5.047 6.528 1.00 88.38 81 THR A C 1
ATOM 621 O O . THR A 1 81 ? -19.805 5.749 6.755 1.00 88.38 81 THR A O 1
ATOM 624 N N . VAL A 1 82 ? -20.726 3.828 6.007 1.00 87.25 82 VAL A N 1
ATOM 625 C CA . VAL A 1 82 ? -19.478 3.096 5.783 1.00 87.25 82 VAL A CA 1
ATOM 626 C C . VAL A 1 82 ? -19.148 2.996 4.289 1.00 87.25 82 VAL A C 1
ATOM 628 O O . VAL A 1 82 ? -20.053 3.012 3.453 1.00 87.25 82 VAL A O 1
ATOM 631 N N . PRO A 1 83 ? -17.856 2.914 3.919 1.00 83.38 83 PRO A N 1
ATOM 632 C CA . PRO A 1 83 ? -17.418 2.811 2.525 1.00 83.38 83 PRO A CA 1
ATOM 633 C C . PRO A 1 83 ? -17.453 1.374 1.974 1.00 83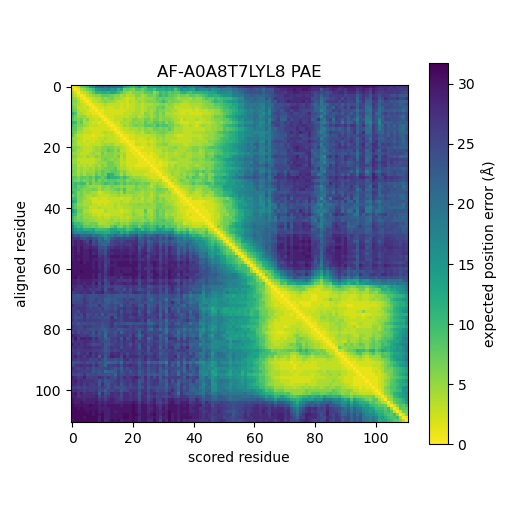.38 83 PRO A C 1
ATOM 635 O O . PRO A 1 83 ? -16.927 1.127 0.893 1.00 83.38 83 PRO A O 1
ATOM 638 N N . PHE A 1 84 ? -17.988 0.418 2.734 1.00 82.56 84 PHE A N 1
ATOM 639 C CA . PHE A 1 84 ? -18.081 -0.995 2.376 1.00 82.56 84 PHE A CA 1
ATOM 640 C C . PHE A 1 84 ? -19.516 -1.485 2.562 1.00 82.56 84 PHE A C 1
ATOM 642 O O . PHE A 1 84 ? -20.260 -0.938 3.371 1.00 82.56 84 PHE A O 1
ATOM 649 N N . VAL A 1 85 ? -19.901 -2.534 1.839 1.00 85.19 85 VAL A N 1
ATOM 650 C CA . VAL A 1 85 ? -21.206 -3.177 2.026 1.00 85.19 85 VAL A CA 1
ATOM 651 C C . VAL A 1 85 ? -21.198 -3.903 3.380 1.00 85.19 85 VAL A C 1
ATOM 653 O O . VAL A 1 85 ? -20.353 -4.784 3.575 1.00 85.19 85 VAL A O 1
ATOM 656 N N . PRO A 1 86 ? -22.074 -3.544 4.336 1.00 80.88 86 PRO A N 1
ATOM 657 C CA . PRO A 1 86 ? -22.133 -4.223 5.624 1.00 80.88 86 PRO A CA 1
ATOM 658 C C . PRO A 1 86 ? -22.554 -5.685 5.423 1.00 80.88 86 PRO A C 1
ATOM 660 O O . PRO A 1 86 ? -23.536 -5.971 4.742 1.00 80.88 86 PRO A O 1
ATOM 663 N N . LYS A 1 87 ? -21.798 -6.617 6.010 1.00 82.69 87 LYS A N 1
ATOM 664 C CA . LYS A 1 87 ? -22.156 -8.041 6.066 1.00 82.69 87 LYS A CA 1
ATOM 665 C C . LYS A 1 87 ? -22.779 -8.334 7.428 1.00 82.69 87 LYS A C 1
ATOM 667 O O . LYS A 1 87 ? -22.261 -7.862 8.435 1.00 82.69 87 LYS A O 1
ATOM 672 N N . TYR A 1 88 ? -23.830 -9.150 7.464 1.00 78.00 88 TYR A N 1
ATOM 673 C CA . TYR A 1 88 ? -24.530 -9.518 8.705 1.00 78.00 88 TYR A CA 1
ATOM 674 C C . TYR A 1 88 ? -23.693 -10.364 9.680 1.00 78.00 88 TYR A C 1
ATOM 676 O O . TYR A 1 88 ? -24.080 -10.535 10.827 1.00 78.00 88 TYR A O 1
ATOM 684 N N . ASP A 1 89 ? -22.537 -10.859 9.237 1.00 81.38 89 ASP A N 1
ATOM 685 C CA . ASP A 1 89 ? -21.640 -11.705 10.026 1.00 81.38 89 ASP A CA 1
ATOM 686 C C . ASP A 1 89 ? -20.808 -10.922 11.064 1.00 81.38 89 ASP A C 1
ATOM 688 O O . ASP A 1 89 ? -20.358 -11.487 12.056 1.00 81.38 89 ASP A O 1
ATOM 692 N N . ARG A 1 90 ? -20.605 -9.603 10.875 1.00 82.94 90 ARG A N 1
ATOM 693 C CA . ARG A 1 90 ? -19.727 -8.799 11.745 1.00 82.94 90 ARG A CA 1
ATOM 694 C C . ARG A 1 90 ? -20.362 -7.465 12.158 1.00 82.94 90 ARG A C 1
ATOM 696 O O . ARG A 1 90 ? -20.856 -6.744 11.289 1.00 82.94 90 ARG A O 1
ATOM 703 N N . PRO A 1 91 ? -20.310 -7.083 13.452 1.00 86.94 91 PRO A N 1
ATOM 704 C CA . PRO A 1 91 ? -20.889 -5.828 13.918 1.00 86.94 91 PRO A CA 1
ATOM 705 C C . PRO A 1 91 ? -20.174 -4.626 13.301 1.00 86.94 91 PRO A C 1
ATOM 707 O O . PRO A 1 91 ? -18.943 -4.562 13.247 1.00 86.94 91 PRO A O 1
ATOM 710 N N . VAL A 1 92 ? -20.966 -3.654 12.853 1.00 89.56 92 VAL A N 1
ATOM 711 C CA . VAL A 1 92 ? -20.473 -2.395 12.295 1.00 89.56 92 VAL A CA 1
ATOM 712 C C . VAL A 1 92 ? -20.537 -1.310 13.363 1.00 89.56 92 VAL A C 1
ATOM 714 O O . VAL A 1 92 ? -21.550 -1.150 14.042 1.00 89.56 92 VAL A O 1
ATOM 717 N N . PHE A 1 93 ? -19.458 -0.545 13.506 1.00 89.50 93 PHE A N 1
ATOM 718 C CA . PHE A 1 93 ? -19.343 0.533 14.485 1.00 89.50 93 PHE A CA 1
ATOM 719 C C . PHE A 1 93 ? -19.179 1.886 13.784 1.00 89.50 93 PHE A C 1
ATOM 721 O O . PHE A 1 93 ? -18.575 1.964 12.714 1.00 89.50 93 PHE A O 1
ATOM 728 N N . CYS A 1 94 ? -19.703 2.960 14.384 1.00 89.62 94 CYS A N 1
ATOM 729 C CA . CYS A 1 94 ? -19.356 4.323 13.970 1.00 89.62 94 CYS A CA 1
ATOM 730 C C . CYS A 1 94 ? -17.887 4.619 14.306 1.00 89.62 94 CYS A C 1
ATOM 732 O O . CYS A 1 94 ? -17.312 3.930 15.147 1.00 89.62 94 CYS A O 1
ATOM 734 N N . SER A 1 95 ? -17.293 5.645 13.688 1.00 84.75 95 SER A N 1
ATOM 735 C CA . SER A 1 95 ? -15.877 5.996 13.888 1.00 84.75 95 SER A CA 1
ATOM 736 C C . SER A 1 95 ? -15.498 6.090 15.370 1.00 84.75 95 SER A C 1
ATOM 738 O O . SER A 1 95 ? -14.564 5.421 15.796 1.00 84.75 95 SER A O 1
ATOM 740 N N . ASP A 1 96 ? -16.301 6.785 16.183 1.00 87.88 96 ASP A N 1
ATOM 741 C CA . ASP A 1 96 ? -16.047 6.928 17.623 1.00 87.88 96 ASP A CA 1
ATOM 742 C C . ASP A 1 96 ? -16.080 5.592 18.379 1.00 87.88 96 ASP A C 1
ATOM 744 O O . ASP A 1 96 ? -15.221 5.311 19.213 1.00 87.88 96 ASP A O 1
ATOM 748 N N . CYS A 1 97 ? -17.080 4.748 18.104 1.00 89.56 97 CYS A N 1
ATOM 749 C CA . CYS A 1 97 ? -17.198 3.433 18.734 1.00 89.56 97 CYS A CA 1
ATOM 750 C C . CYS A 1 97 ? -16.095 2.487 18.251 1.00 89.56 97 CYS A C 1
ATOM 752 O O . CYS A 1 97 ? -15.604 1.682 19.036 1.00 89.56 97 CYS A O 1
ATOM 754 N N . PHE A 1 98 ? -15.681 2.600 16.988 1.00 87.06 98 PHE A N 1
ATOM 755 C CA . PHE A 1 98 ? -14.589 1.820 16.427 1.00 87.06 98 PHE A CA 1
ATOM 756 C C . PHE A 1 98 ? -13.259 2.190 17.085 1.00 87.06 98 PHE A C 1
ATOM 758 O O . PHE A 1 98 ? -12.538 1.297 17.525 1.00 87.06 98 PHE A O 1
ATOM 765 N N . ASP A 1 99 ? -12.965 3.481 17.242 1.00 84.81 99 ASP A N 1
ATOM 766 C CA . ASP A 1 99 ? -11.763 3.956 17.934 1.00 84.81 99 ASP A CA 1
ATOM 767 C C . ASP A 1 99 ? -11.747 3.515 19.400 1.00 84.81 99 ASP A C 1
ATOM 769 O O . ASP A 1 99 ? -10.752 2.966 19.871 1.00 84.81 99 ASP A O 1
ATOM 773 N N . ARG A 1 100 ? -12.885 3.619 20.095 1.00 83.56 100 ARG A N 1
ATOM 774 C CA . ARG A 1 100 ? -13.036 3.094 21.463 1.00 83.56 100 ARG A CA 1
ATOM 775 C C . ARG A 1 100 ? -12.837 1.575 21.537 1.00 83.56 100 ARG A C 1
ATOM 777 O O . ARG A 1 100 ? -12.181 1.096 22.462 1.00 83.56 100 ARG A O 1
ATOM 784 N N . SER A 1 101 ? -13.368 0.824 20.567 1.00 77.19 101 SER A N 1
ATOM 785 C CA . SER A 1 101 ? -13.226 -0.639 20.498 1.00 77.19 101 SER A CA 1
ATOM 786 C C . SER A 1 101 ? -11.797 -1.086 20.172 1.00 77.19 101 SER A C 1
ATOM 788 O O . SER A 1 101 ? -11.349 -2.118 20.663 1.00 77.19 101 SER A O 1
ATOM 790 N N . ARG A 1 102 ? -11.040 -0.290 19.399 1.00 73.81 102 ARG A N 1
ATOM 791 C CA . ARG A 1 102 ? -9.619 -0.546 19.123 1.00 73.81 102 ARG A CA 1
ATOM 792 C C . ARG A 1 102 ? -8.765 -0.372 20.375 1.00 73.81 102 ARG A C 1
ATOM 794 O O . ARG A 1 102 ? -7.916 -1.215 20.645 1.00 73.81 102 ARG A O 1
ATOM 801 N N . THR A 1 103 ? -9.040 0.655 21.175 1.00 63.75 103 THR A N 1
ATOM 802 C CA . THR A 1 103 ? -8.318 0.906 22.434 1.00 63.75 103 THR A CA 1
ATOM 803 C C . THR A 1 103 ? -8.519 -0.207 23.467 1.00 63.75 103 THR A C 1
ATOM 805 O O . THR A 1 103 ? -7.635 -0.454 24.279 1.00 63.75 103 THR A O 1
ATOM 808 N N . SER A 1 104 ? -9.653 -0.912 23.429 1.00 58.19 104 SER A N 1
ATOM 809 C CA . SER A 1 104 ? -10.000 -1.960 24.400 1.00 58.19 104 SER A CA 1
ATOM 810 C C . SER A 1 104 ? -9.614 -3.386 23.969 1.00 58.19 104 SER A C 1
ATOM 812 O O . SER A 1 104 ? -9.670 -4.288 24.800 1.00 58.19 104 SER A O 1
ATOM 814 N N . ALA A 1 105 ? -9.171 -3.600 22.722 1.00 56.31 105 ALA A 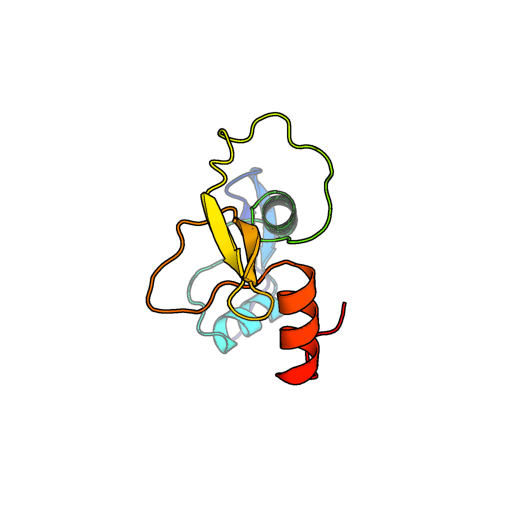N 1
ATOM 815 C CA . ALA A 1 105 ? -8.850 -4.931 22.184 1.00 56.31 105 ALA A CA 1
ATOM 816 C C . ALA A 1 105 ? -7.384 -5.129 21.741 1.00 56.31 105 ALA A C 1
ATOM 818 O O . ALA A 1 105 ? -7.042 -6.197 21.237 1.00 56.31 105 ALA A O 1
ATOM 819 N N . GLY A 1 106 ? -6.495 -4.149 21.924 1.00 45.75 106 GLY A N 1
ATOM 820 C CA . GLY A 1 106 ? -5.088 -4.340 21.574 1.00 45.75 106 GLY A CA 1
ATOM 821 C C . GLY A 1 106 ? -4.248 -3.082 21.702 1.00 45.75 106 GLY A C 1
ATOM 822 O O . GLY A 1 106 ? -4.141 -2.291 20.767 1.00 45.75 106 GLY A O 1
ATOM 823 N N . ALA A 1 107 ? -3.573 -2.943 22.840 1.00 49.06 107 ALA A N 1
ATOM 824 C CA . ALA A 1 107 ? -2.325 -2.201 22.891 1.00 49.06 107 ALA A CA 1
ATOM 825 C C . ALA A 1 107 ? -1.345 -2.838 21.887 1.00 49.06 107 ALA A C 1
ATOM 827 O O . ALA A 1 107 ? -0.807 -3.911 22.144 1.00 49.06 107 ALA A O 1
ATOM 828 N N . GLY A 1 108 ? -1.145 -2.207 20.728 1.00 47.56 108 GLY A N 1
ATOM 829 C CA . GLY A 1 108 ? -0.110 -2.636 19.787 1.00 47.56 108 GLY A CA 1
ATOM 830 C C . GLY A 1 108 ? -0.336 -2.238 18.333 1.00 47.56 108 GLY A C 1
ATOM 831 O O . GLY A 1 108 ? -0.654 -3.098 17.524 1.00 47.56 108 GLY A O 1
ATOM 832 N N . ALA A 1 109 ? -0.128 -0.962 17.996 1.00 41.78 109 ALA A N 1
ATOM 833 C CA . ALA A 1 109 ? 0.552 -0.545 16.759 1.00 41.78 109 ALA A CA 1
ATOM 834 C C . ALA A 1 109 ? 0.614 0.985 16.707 1.00 41.78 109 ALA A C 1
ATOM 836 O O . ALA A 1 109 ? -0.329 1.674 16.325 1.00 41.78 109 ALA A O 1
ATOM 837 N N . SER A 1 110 ? 1.750 1.488 17.163 1.00 45.31 110 SER A N 1
ATOM 838 C CA . SER A 1 110 ? 2.168 2.877 17.140 1.00 45.31 110 SER A CA 1
ATOM 839 C C . SER A 1 110 ? 2.378 3.388 15.710 1.00 45.31 110 SER A C 1
ATOM 841 O O . SER A 1 110 ? 3.041 2.706 14.933 1.00 45.31 110 SER A O 1
ATOM 843 N N . ARG A 1 111 ? 1.978 4.651 15.505 1.00 45.31 111 ARG A N 1
ATOM 844 C CA . ARG A 1 111 ? 2.465 5.624 14.502 1.00 45.31 111 ARG A CA 1
ATOM 845 C C . ARG A 1 111 ? 1.980 5.467 13.062 1.00 45.31 111 ARG A C 1
ATOM 847 O O . ARG A 1 111 ? 2.233 4.423 12.433 1.00 45.31 111 ARG A O 1
#

Foldseek 3Di:
DQQAWDWDAAPPPRDTDTCHSVNVVVCVVVVNPDDDNHDPVVVVVCVVVPDPPPDDDPDDVDDDDQPWDWDAQPPPRDIDTDSDDDDPVDGDHHPVVVVVVVVVPDPDDDD

Radius of gyration: 22.49 Å; Cα contacts (8 Å, |Δi|>4): 102; chains: 1; bounding box: 57×35×43 Å

InterPro domains:
  IPR025306 Probable zinc-binding domain [PF13451] (4-48)
  IPR026363 CxxC-x17-CxxC domain [PF23477] (66-101)
  IPR026363 CxxC-x17-CxxC domain [TIGR04272] (66-102)

Organism: NCBI:txid3003348

Nearest PDB structures (foldseek):
  6bk8-assembly1_O  TM=1.197E-01  e=4.398E+00  Saccharomyces cerevisiae S288C

Sequence (111 aa):
MSFEDKTLQCRECGASFTWTAGEQEFYAQKGLVNIPSRCTDCRKARRSTGNFASSNSSDRSGRSERVRHPVTCASCGKQTTVPFVPKYDRPVFCSDCFDRSRTSAGAGASR